Protein AF-A0A940FML4-F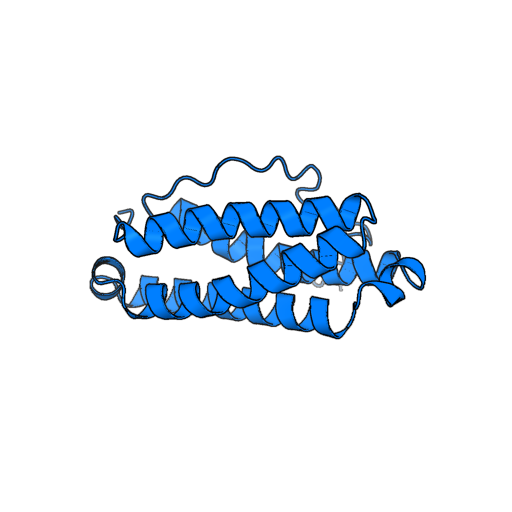1 (afdb_monomer)

Structure (mmCIF, N/CA/C/O backbone):
data_AF-A0A940FML4-F1
#
_entry.id   AF-A0A940FML4-F1
#
loop_
_atom_site.group_PDB
_atom_site.id
_atom_site.type_symbol
_atom_site.label_atom_id
_atom_site.label_alt_id
_atom_site.label_comp_id
_atom_site.label_asym_id
_atom_site.label_entity_id
_atom_site.label_seq_id
_atom_site.pdbx_PDB_ins_code
_atom_site.Cartn_x
_atom_site.Cartn_y
_atom_site.Cartn_z
_atom_site.occupancy
_atom_site.B_iso_or_equiv
_atom_site.auth_seq_id
_atom_site.auth_comp_id
_atom_site.auth_asym_id
_atom_site.auth_atom_id
_atom_site.pdbx_PDB_model_num
ATOM 1 N N . MET A 1 1 ? -16.606 -8.933 15.537 1.00 70.56 1 MET A N 1
ATOM 2 C CA . MET A 1 1 ? -17.235 -7.624 15.277 1.00 70.56 1 MET A CA 1
ATOM 3 C C . MET A 1 1 ? -16.280 -6.821 14.411 1.00 70.56 1 MET A C 1
ATOM 5 O O . MET A 1 1 ? -15.090 -6.831 14.722 1.00 70.56 1 MET A O 1
ATOM 9 N N . ALA A 1 2 ? -16.763 -6.249 13.307 1.00 86.75 2 ALA A N 1
ATOM 10 C CA . ALA A 1 2 ? -15.964 -5.373 12.454 1.00 86.75 2 ALA A CA 1
ATOM 11 C C . ALA A 1 2 ? -15.777 -4.009 13.141 1.00 86.75 2 ALA A C 1
ATOM 13 O O . ALA A 1 2 ? -16.635 -3.593 13.918 1.00 86.75 2 ALA A O 1
ATOM 14 N N . ILE A 1 3 ? -14.637 -3.354 12.915 1.00 90.38 3 ILE A N 1
ATOM 15 C CA . ILE A 1 3 ? -14.351 -2.025 13.466 1.00 90.38 3 ILE A CA 1
ATOM 16 C C . ILE A 1 3 ? -14.853 -0.968 12.491 1.00 90.38 3 ILE A C 1
ATOM 18 O O . ILE A 1 3 ? -14.398 -0.913 11.347 1.00 90.38 3 ILE A O 1
ATOM 22 N N . GLN A 1 4 ? -15.720 -0.083 12.971 1.00 92.12 4 GLN A N 1
ATOM 23 C CA . GLN A 1 4 ? -16.059 1.144 12.266 1.00 92.12 4 GLN A CA 1
ATOM 24 C C . GLN A 1 4 ? -14.911 2.151 12.411 1.00 92.12 4 GLN A C 1
ATOM 26 O O . GLN A 1 4 ? -14.596 2.592 13.514 1.00 92.12 4 GLN A O 1
ATOM 31 N N . LEU A 1 5 ? -14.260 2.484 11.299 1.00 91.44 5 LEU A N 1
ATOM 32 C CA . LEU A 1 5 ? -13.114 3.395 11.271 1.00 91.44 5 LEU A CA 1
ATOM 33 C C . LEU A 1 5 ? -13.542 4.857 11.429 1.00 91.44 5 LEU A C 1
ATOM 35 O O . LEU A 1 5 ? -14.681 5.222 11.128 1.00 91.44 5 LEU A O 1
ATOM 39 N N . SER A 1 6 ? -12.603 5.728 11.815 1.00 92.19 6 SER A N 1
ATOM 40 C CA . SER A 1 6 ? -12.809 7.164 11.618 1.00 92.19 6 SER A CA 1
ATOM 41 C C . SER A 1 6 ? -12.968 7.492 10.123 1.00 92.19 6 SER A C 1
ATOM 43 O O . SER A 1 6 ? -12.330 6.845 9.284 1.00 92.19 6 SER A O 1
ATOM 45 N N . PRO A 1 7 ? 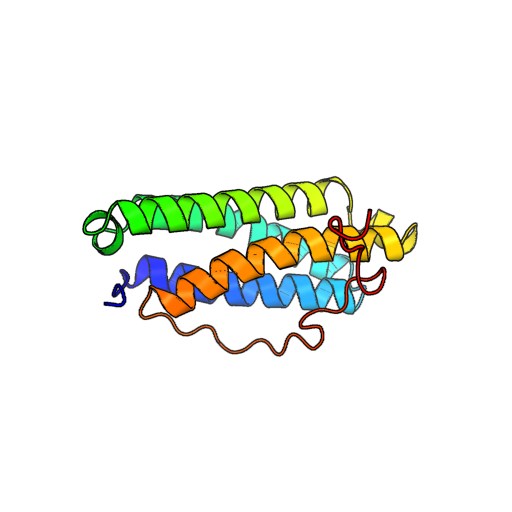-13.745 8.533 9.761 1.00 91.25 7 PRO A N 1
ATOM 46 C CA . PRO A 1 7 ? -13.874 8.963 8.366 1.00 91.25 7 PRO A CA 1
ATOM 47 C C . PRO A 1 7 ? -12.517 9.250 7.711 1.00 91.25 7 PRO A C 1
ATOM 49 O O . PRO A 1 7 ? -12.279 8.884 6.570 1.00 91.25 7 PRO A O 1
ATOM 52 N N . GLN A 1 8 ? -11.582 9.822 8.473 1.00 91.06 8 GLN A N 1
ATOM 53 C CA . GLN A 1 8 ? -10.241 10.170 7.999 1.00 91.06 8 GLN A CA 1
ATOM 54 C C . GLN A 1 8 ? -9.429 8.935 7.591 1.00 91.06 8 GLN A C 1
ATOM 56 O O . GLN A 1 8 ? -8.803 8.933 6.533 1.00 91.06 8 GLN A O 1
ATOM 61 N N . LEU A 1 9 ? -9.433 7.881 8.416 1.00 91.62 9 LEU A N 1
ATOM 62 C CA . LEU A 1 9 ? -8.734 6.641 8.085 1.00 91.62 9 LEU A CA 1
ATOM 63 C C . LEU A 1 9 ? -9.457 5.873 6.971 1.00 91.62 9 LEU A C 1
ATOM 65 O O . LEU A 1 9 ? -8.800 5.306 6.100 1.00 91.62 9 LEU A O 1
ATOM 69 N N . HIS A 1 10 ? -10.790 5.890 6.966 1.00 92.19 10 HIS A N 1
ATOM 70 C CA . HIS A 1 10 ? -11.587 5.301 5.895 1.00 92.19 10 HIS A CA 1
ATOM 71 C C . HIS A 1 10 ? -11.247 5.923 4.529 1.00 92.19 10 HIS A C 1
ATOM 73 O O . HIS A 1 10 ? -10.894 5.205 3.591 1.00 92.19 10 HIS A O 1
ATOM 79 N N . ASP A 1 11 ? -11.271 7.252 4.432 1.00 90.25 11 ASP A N 1
ATOM 80 C CA . ASP A 1 11 ? -10.984 7.980 3.193 1.00 90.25 11 ASP A CA 1
ATOM 81 C C . ASP A 1 11 ? -9.532 7.783 2.746 1.00 90.25 11 ASP A C 1
ATOM 83 O O . ASP A 1 11 ? -9.258 7.587 1.560 1.00 90.25 11 ASP A O 1
ATOM 87 N N . ALA A 1 12 ? -8.592 7.751 3.695 1.00 91.06 12 ALA A N 1
ATOM 88 C CA . ALA A 1 12 ? -7.195 7.461 3.397 1.00 91.06 12 ALA A CA 1
ATOM 89 C C . ALA A 1 12 ? -6.998 6.041 2.842 1.00 91.06 12 ALA A C 1
ATOM 91 O O . ALA A 1 12 ? -6.232 5.861 1.896 1.00 91.06 12 ALA A O 1
ATOM 92 N N . LEU A 1 13 ? -7.692 5.034 3.385 1.00 91.38 13 LEU A N 1
ATOM 93 C CA . LEU A 1 13 ? -7.657 3.666 2.857 1.00 91.38 13 LEU A CA 1
ATOM 94 C C . LEU A 1 13 ? -8.266 3.586 1.454 1.00 91.38 13 LEU A C 1
ATOM 96 O O . LEU A 1 13 ? -7.686 2.939 0.580 1.00 91.38 13 LEU A O 1
ATOM 100 N N . ALA A 1 14 ? -9.393 4.261 1.218 1.00 89.75 14 ALA A N 1
ATOM 101 C CA . ALA A 1 14 ? -10.022 4.315 -0.099 1.00 89.75 14 ALA A CA 1
ATOM 102 C C . ALA A 1 14 ? -9.079 4.945 -1.136 1.00 89.75 14 ALA A C 1
ATOM 104 O O . ALA A 1 14 ? -8.773 4.327 -2.158 1.00 89.75 14 ALA A O 1
ATOM 105 N N . HIS A 1 15 ? -8.519 6.114 -0.825 1.00 88.81 15 HIS A N 1
ATOM 106 C CA . HIS A 1 15 ? -7.577 6.798 -1.707 1.00 88.81 15 HIS A CA 1
ATOM 107 C C . HIS A 1 15 ? -6.300 5.978 -1.950 1.00 88.81 15 HIS A C 1
ATOM 109 O O . HIS A 1 15 ? -5.764 5.917 -3.059 1.00 88.81 15 HIS A O 1
ATOM 115 N N . TYR A 1 16 ? -5.813 5.284 -0.922 1.00 87.19 16 TYR A N 1
ATOM 116 C CA . TYR A 1 16 ? -4.653 4.412 -1.049 1.00 87.19 16 TYR A CA 1
ATOM 117 C C . TYR A 1 16 ? -4.927 3.212 -1.973 1.00 87.19 16 TYR A C 1
ATOM 119 O O . TYR A 1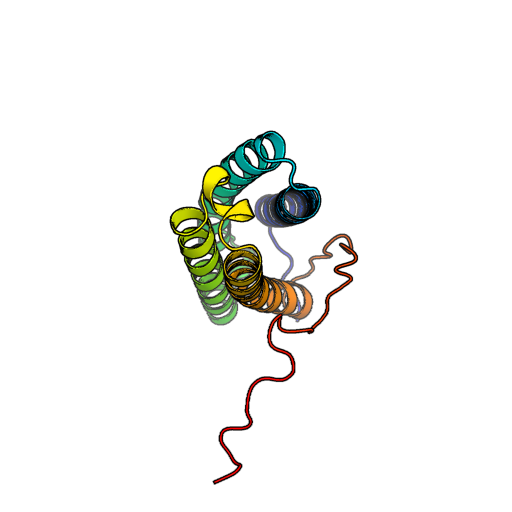 16 ? -4.072 2.858 -2.789 1.00 87.19 16 TYR A O 1
ATOM 127 N N . ALA A 1 17 ? -6.128 2.627 -1.923 1.00 87.75 17 ALA A N 1
ATOM 128 C CA . ALA A 1 17 ? -6.533 1.557 -2.836 1.00 87.75 17 ALA A CA 1
ATOM 129 C C . ALA A 1 17 ? -6.599 2.021 -4.308 1.00 87.75 17 ALA A C 1
ATOM 131 O O . ALA A 1 17 ? -6.235 1.259 -5.215 1.00 87.75 17 ALA A O 1
ATOM 132 N N . GLU A 1 18 ? -7.015 3.267 -4.554 1.00 87.25 18 GLU A N 1
ATOM 133 C CA . GLU A 1 18 ? -7.008 3.889 -5.886 1.00 87.25 18 GLU A CA 1
ATOM 134 C C . GLU A 1 18 ? -5.583 4.081 -6.414 1.00 87.25 18 GLU A C 1
ATOM 136 O O . GLU A 1 18 ? -5.274 3.710 -7.549 1.00 87.25 18 GLU A O 1
ATOM 141 N N . LEU A 1 19 ? -4.681 4.614 -5.586 1.00 86.31 19 LEU A N 1
ATOM 142 C CA . LEU A 1 19 ? -3.291 4.830 -5.986 1.00 86.31 19 LEU A CA 1
ATOM 143 C C . LEU A 1 19 ? -2.550 3.519 -6.247 1.00 86.31 19 LEU A C 1
ATOM 145 O O . LEU A 1 19 ? -1.782 3.434 -7.207 1.00 86.31 19 LEU A O 1
ATOM 149 N N . GLU A 1 20 ? -2.801 2.484 -5.444 1.00 87.31 20 GLU A N 1
ATOM 150 C CA . GLU A 1 20 ? -2.256 1.155 -5.709 1.00 87.31 20 GLU A CA 1
ATOM 151 C C . GLU A 1 20 ? -2.716 0.647 -7.084 1.00 87.31 20 GLU A C 1
ATOM 153 O O . GLU A 1 20 ? -1.904 0.176 -7.883 1.00 87.31 20 GLU A O 1
ATOM 158 N N . THR A 1 21 ? -4.005 0.812 -7.396 1.00 84.38 21 THR A N 1
ATOM 159 C CA . THR A 1 21 ? -4.581 0.452 -8.700 1.00 84.38 21 THR A CA 1
ATOM 160 C C . THR A 1 21 ? -3.898 1.204 -9.845 1.00 84.38 21 THR A C 1
ATOM 162 O O . THR A 1 21 ? -3.559 0.597 -10.867 1.00 84.38 21 THR A O 1
ATOM 165 N N . ALA A 1 22 ? -3.639 2.503 -9.676 1.00 83.81 22 ALA A N 1
ATOM 166 C CA . ALA A 1 22 ? -2.941 3.317 -10.668 1.00 83.81 22 ALA A CA 1
ATOM 167 C C . ALA A 1 22 ? -1.495 2.845 -10.895 1.00 83.81 22 ALA A C 1
ATOM 169 O O . ALA A 1 22 ? -1.074 2.691 -12.042 1.00 83.81 22 ALA A O 1
ATOM 170 N N . VAL A 1 23 ? -0.749 2.539 -9.824 1.00 84.75 23 VAL A N 1
ATOM 171 C CA . VAL A 1 23 ? 0.627 2.014 -9.916 1.00 84.75 23 VAL A CA 1
ATOM 172 C C . VAL A 1 23 ? 0.661 0.677 -10.657 1.00 84.75 23 VAL A C 1
ATOM 174 O O . VAL A 1 23 ? 1.487 0.497 -11.554 1.00 84.75 23 VAL A O 1
ATOM 177 N N . VAL A 1 24 ? -0.239 -0.249 -10.312 1.00 81.62 24 VAL A N 1
ATOM 178 C CA . VAL A 1 24 ? -0.345 -1.564 -10.969 1.00 81.62 24 VAL A CA 1
ATOM 179 C C . VAL A 1 24 ? -0.669 -1.401 -12.456 1.00 81.62 24 VAL A C 1
ATOM 181 O O . VAL A 1 24 ? -0.025 -2.015 -13.307 1.00 81.62 24 VAL A O 1
ATOM 184 N N . THR A 1 25 ? -1.638 -0.547 -12.783 1.00 81.44 25 THR A N 1
ATOM 185 C CA . THR A 1 25 ? -2.079 -0.317 -14.166 1.00 81.44 25 THR A CA 1
ATOM 186 C C . THR A 1 25 ? -0.971 0.310 -15.013 1.00 81.44 25 THR A C 1
ATOM 188 O O . THR A 1 25 ? -0.678 -0.185 -16.102 1.00 81.44 25 THR A O 1
ATOM 191 N N . ALA A 1 26 ? -0.296 1.341 -14.495 1.00 80.75 26 ALA A N 1
ATOM 192 C CA . ALA A 1 26 ? 0.796 2.012 -15.197 1.00 80.75 26 ALA A CA 1
ATOM 193 C C . ALA A 1 26 ? 2.002 1.085 -15.430 1.00 80.75 26 ALA A C 1
ATOM 195 O O . ALA A 1 26 ? 2.611 1.124 -16.501 1.00 80.75 26 ALA A O 1
ATOM 196 N N . GLY A 1 27 ? 2.322 0.223 -14.454 1.00 77.75 27 GLY A N 1
ATOM 197 C CA . GLY A 1 27 ? 3.376 -0.788 -14.584 1.00 77.75 27 GLY A CA 1
ATOM 198 C C . GLY A 1 27 ? 3.081 -1.811 -15.682 1.00 77.75 27 GLY A C 1
ATOM 199 O O . GLY A 1 27 ? 3.959 -2.124 -16.478 1.00 77.75 27 GLY A O 1
ATOM 200 N N . ARG A 1 28 ? 1.827 -2.269 -15.786 1.00 74.88 28 ARG A N 1
ATOM 201 C CA . ARG A 1 28 ? 1.388 -3.225 -16.821 1.00 74.88 28 ARG A CA 1
ATOM 202 C C . ARG A 1 28 ? 1.427 -2.661 -18.233 1.00 74.88 28 ARG A C 1
ATOM 204 O O . ARG A 1 28 ? 1.743 -3.379 -19.172 1.00 74.88 28 ARG A O 1
ATOM 211 N N . GLN A 1 29 ? 1.074 -1.391 -18.390 1.00 78.44 29 GLN A N 1
ATOM 212 C CA . GLN A 1 29 ? 1.028 -0.740 -19.699 1.00 78.44 29 GLN A CA 1
ATOM 213 C C . GLN A 1 29 ? 2.407 -0.227 -20.151 1.00 78.44 29 GLN A C 1
ATOM 215 O O . GLN A 1 29 ? 2.489 0.485 -21.151 1.00 78.44 29 GLN A O 1
ATOM 220 N N . SER A 1 30 ? 3.476 -0.535 -19.404 1.00 71.12 30 SER A N 1
ATOM 221 C CA . SER A 1 30 ? 4.840 -0.034 -19.629 1.00 71.12 30 SER A CA 1
ATOM 222 C C . SER A 1 30 ? 4.917 1.494 -19.753 1.00 71.12 30 SER A C 1
ATOM 224 O O . SER A 1 30 ? 5.807 2.051 -20.399 1.00 71.12 30 SER A O 1
ATOM 226 N N . ARG A 1 31 ? 3.991 2.214 -19.103 1.00 81.19 31 ARG A N 1
ATOM 227 C CA . ARG A 1 31 ? 3.914 3.678 -19.149 1.00 81.19 31 ARG A CA 1
ATOM 228 C C . ARG A 1 31 ? 4.846 4.270 -18.102 1.00 81.19 31 ARG A C 1
ATOM 230 O O . ARG A 1 31 ? 4.423 4.688 -17.028 1.00 81.19 31 ARG A O 1
ATOM 237 N N . LYS A 1 32 ? 6.146 4.296 -18.411 1.00 84.00 32 LYS A N 1
ATOM 238 C CA . LYS A 1 32 ? 7.215 4.668 -17.463 1.00 84.00 32 LYS A CA 1
ATOM 239 C C . LYS A 1 32 ? 6.982 6.010 -16.756 1.00 84.00 32 LYS A C 1
ATOM 241 O O . LYS A 1 32 ? 7.182 6.091 -15.548 1.00 84.00 32 LYS A O 1
ATOM 246 N N . LEU A 1 33 ? 6.531 7.045 -17.473 1.00 85.75 33 LEU A N 1
ATOM 247 C CA . LEU A 1 33 ? 6.246 8.360 -16.878 1.00 85.75 33 LEU A CA 1
ATOM 248 C C . LEU A 1 33 ? 5.067 8.308 -15.895 1.00 85.75 33 LEU A C 1
ATOM 250 O O . LEU A 1 33 ? 5.192 8.782 -14.766 1.00 85.75 33 LEU A O 1
ATOM 254 N N . GLU A 1 34 ? 3.955 7.683 -16.290 1.00 87.31 34 GLU A N 1
ATOM 255 C CA . GLU A 1 34 ? 2.781 7.498 -15.424 1.00 87.31 34 GLU A CA 1
ATOM 256 C C . GLU A 1 34 ? 3.120 6.643 -14.198 1.00 87.31 34 GLU A C 1
ATOM 258 O O . GLU A 1 34 ? 2.670 6.937 -13.089 1.00 87.31 34 GLU A O 1
ATOM 263 N N . LEU A 1 35 ? 3.974 5.627 -14.363 1.00 85.94 35 LEU A N 1
ATOM 264 C CA . LEU A 1 35 ? 4.447 4.782 -13.272 1.00 85.94 35 LEU A CA 1
ATOM 265 C C . LEU A 1 35 ? 5.263 5.584 -12.252 1.00 85.94 35 LEU A C 1
ATOM 267 O O . LEU A 1 35 ? 5.031 5.454 -11.051 1.00 85.94 35 LEU A O 1
ATOM 271 N N . VAL A 1 36 ? 6.198 6.428 -12.702 1.00 88.12 36 VAL A N 1
ATOM 272 C CA . VAL A 1 36 ? 7.001 7.286 -11.811 1.00 88.12 36 VAL A CA 1
ATOM 273 C C . VAL A 1 36 ? 6.108 8.265 -11.047 1.00 88.12 36 VAL A C 1
ATOM 275 O O . VAL A 1 36 ? 6.237 8.386 -9.828 1.00 88.12 36 VAL A O 1
ATOM 278 N N . GLN A 1 37 ? 5.169 8.921 -11.733 1.00 89.19 37 GLN A N 1
ATOM 279 C CA . GLN A 1 37 ? 4.221 9.842 -11.099 1.00 89.19 37 GLN A CA 1
ATOM 280 C C . GLN A 1 37 ? 3.331 9.129 -10.073 1.00 89.19 37 GLN A C 1
ATOM 282 O O . GLN A 1 37 ? 3.156 9.622 -8.957 1.00 89.19 37 GLN A O 1
ATOM 287 N N . SER A 1 38 ? 2.813 7.949 -10.420 1.00 87.56 38 SER A N 1
ATOM 288 C CA . SER A 1 38 ? 1.963 7.153 -9.531 1.00 87.56 38 SER A CA 1
ATOM 289 C C . SER A 1 38 ? 2.739 6.662 -8.310 1.00 87.56 38 SER A C 1
ATOM 291 O O . SER A 1 38 ? 2.253 6.796 -7.192 1.00 87.56 38 SER A O 1
ATOM 293 N N . ARG A 1 39 ? 3.978 6.177 -8.483 1.00 89.06 39 ARG A N 1
ATOM 294 C CA . ARG A 1 39 ? 4.847 5.746 -7.372 1.00 89.06 39 ARG A CA 1
ATOM 295 C C . ARG A 1 39 ? 5.152 6.884 -6.401 1.00 89.06 39 ARG A C 1
ATOM 297 O O . ARG A 1 39 ? 5.136 6.652 -5.197 1.00 89.06 39 ARG A O 1
ATOM 304 N N . ARG A 1 40 ? 5.379 8.103 -6.904 1.00 87.25 40 ARG A N 1
ATOM 305 C CA . ARG A 1 40 ? 5.586 9.287 -6.058 1.00 87.25 40 ARG A CA 1
ATOM 306 C C . ARG A 1 40 ? 4.357 9.587 -5.201 1.00 87.25 40 ARG A C 1
ATOM 308 O O . ARG A 1 40 ? 4.481 9.648 -3.982 1.00 87.25 40 ARG A O 1
ATOM 315 N N . LYS A 1 41 ? 3.177 9.702 -5.822 1.00 87.62 41 LYS A N 1
ATOM 316 C CA . LYS A 1 41 ? 1.913 9.921 -5.095 1.00 87.62 41 LYS A CA 1
ATOM 317 C C . LYS A 1 41 ? 1.667 8.818 -4.064 1.00 87.62 41 LYS A C 1
ATOM 319 O O . LYS A 1 41 ? 1.266 9.087 -2.937 1.00 87.62 41 LYS A O 1
ATOM 324 N N . PHE A 1 42 ? 1.964 7.575 -4.435 1.00 85.69 42 PHE A N 1
ATOM 325 C CA . PHE A 1 42 ? 1.811 6.424 -3.556 1.00 85.69 42 PHE A CA 1
ATOM 326 C C . PHE A 1 42 ? 2.751 6.482 -2.341 1.00 85.69 42 PHE A C 1
ATOM 328 O O . PHE A 1 42 ? 2.314 6.231 -1.222 1.00 85.69 42 PHE A O 1
ATOM 335 N N . ALA A 1 43 ? 4.012 6.883 -2.529 1.00 85.56 43 ALA A N 1
ATOM 336 C CA . ALA A 1 43 ? 4.972 7.069 -1.439 1.00 85.56 43 ALA A CA 1
ATOM 337 C C . ALA A 1 43 ? 4.604 8.233 -0.499 1.00 85.56 43 ALA A C 1
ATOM 339 O O . ALA A 1 43 ? 4.850 8.153 0.703 1.00 85.56 43 ALA A O 1
ATOM 340 N N . GLU A 1 44 ? 3.991 9.299 -1.016 1.00 86.12 44 GLU A N 1
ATOM 341 C CA . GLU A 1 44 ? 3.484 10.405 -0.194 1.00 86.12 44 GLU A CA 1
ATOM 342 C C . GLU A 1 44 ? 2.316 9.927 0.695 1.00 86.12 44 GLU A C 1
ATOM 344 O O . GLU A 1 44 ? 2.327 10.133 1.911 1.00 86.12 44 GLU A O 1
ATOM 349 N N . GLN A 1 45 ? 1.357 9.188 0.128 1.00 87.31 45 GLN A N 1
ATOM 350 C CA . GLN A 1 45 ? 0.185 8.704 0.869 1.00 87.31 45 GLN A CA 1
ATOM 351 C C . GLN A 1 45 ? 0.495 7.564 1.852 1.00 87.31 45 GLN A C 1
ATOM 353 O O . GLN A 1 45 ? -0.103 7.499 2.927 1.00 87.31 45 GLN A O 1
ATOM 358 N N . ILE A 1 46 ? 1.472 6.697 1.561 1.00 85.88 46 ILE A N 1
ATOM 359 C CA . ILE A 1 46 ? 1.854 5.600 2.470 1.00 85.88 46 ILE A CA 1
ATOM 360 C C . ILE A 1 46 ? 2.495 6.106 3.775 1.00 85.88 46 ILE A C 1
ATOM 362 O O . ILE A 1 46 ? 2.539 5.391 4.776 1.00 85.88 46 ILE A O 1
ATOM 366 N N . GLY A 1 47 ? 3.034 7.328 3.788 1.00 84.44 47 GLY A N 1
ATOM 367 C CA . GLY A 1 47 ? 3.477 7.985 5.020 1.00 84.44 47 GLY A CA 1
ATOM 368 C C . GLY A 1 47 ? 2.300 8.395 5.899 1.00 84.44 47 GLY A C 1
ATOM 369 O O . GLY A 1 47 ? 2.287 8.096 7.092 1.00 84.44 47 GLY A O 1
ATOM 370 N N . LEU A 1 48 ? 1.296 9.024 5.287 1.00 88.88 48 LEU A N 1
ATOM 371 C CA . LEU A 1 48 ? 0.105 9.520 5.973 1.00 88.88 48 LEU A CA 1
ATOM 372 C C . LEU A 1 48 ? -0.745 8.381 6.542 1.00 88.88 48 LEU A C 1
ATOM 374 O O . LEU A 1 48 ? -1.162 8.448 7.696 1.00 88.88 48 LEU A O 1
ATOM 378 N N . LEU A 1 49 ? -0.939 7.304 5.778 1.00 90.50 49 LEU A N 1
ATOM 379 C CA . LEU A 1 49 ? -1.760 6.174 6.212 1.00 90.50 49 LEU A CA 1
ATOM 380 C C . LEU A 1 49 ? -1.220 5.508 7.490 1.00 90.50 49 LEU A C 1
ATOM 382 O O . LEU A 1 49 ? -1.992 5.195 8.391 1.00 90.50 49 LEU A O 1
ATOM 386 N N . GLY A 1 50 ? 0.103 5.357 7.619 1.00 90.38 50 GLY A N 1
ATOM 387 C CA . GLY A 1 50 ? 0.711 4.792 8.830 1.00 90.38 50 GLY A CA 1
ATOM 388 C C . GLY A 1 50 ? 0.444 5.624 10.087 1.00 90.38 50 GLY A C 1
ATOM 389 O O . GLY A 1 50 ? 0.180 5.067 11.151 1.00 90.38 50 GLY A O 1
ATOM 390 N N . LEU A 1 51 ? 0.463 6.955 9.956 1.00 91.50 51 LEU A N 1
ATOM 391 C CA . LEU A 1 51 ? 0.129 7.867 11.052 1.00 91.50 51 LEU A CA 1
ATOM 392 C C . LEU A 1 51 ? -1.350 7.762 11.435 1.00 91.50 51 LEU A C 1
ATOM 394 O O . LEU A 1 51 ? -1.665 7.701 12.622 1.00 91.50 51 LEU A O 1
ATOM 398 N N . LEU A 1 52 ? -2.246 7.693 10.448 1.00 93.94 52 LEU A N 1
ATOM 399 C CA . LEU A 1 52 ? -3.686 7.580 10.685 1.00 93.94 52 LEU A CA 1
ATOM 400 C C . LEU A 1 52 ? -4.054 6.261 11.375 1.00 93.94 52 LEU A C 1
ATOM 402 O O . LEU A 1 52 ? -4.841 6.277 12.313 1.00 93.94 52 LEU A O 1
ATOM 406 N N . ILE A 1 53 ? -3.432 5.139 10.995 1.00 93.12 53 ILE A N 1
ATOM 407 C CA . ILE A 1 53 ? -3.618 3.843 11.678 1.00 93.12 53 ILE A CA 1
ATOM 408 C C . ILE A 1 53 ? -3.219 3.936 13.160 1.00 93.12 53 ILE A C 1
ATOM 410 O O . ILE A 1 53 ? -3.911 3.409 14.031 1.00 93.12 53 ILE A O 1
ATOM 414 N N . ALA A 1 54 ? -2.108 4.611 13.465 1.00 91.88 54 ALA A N 1
ATOM 415 C CA . ALA A 1 54 ? -1.626 4.758 14.838 1.00 91.88 54 ALA A CA 1
ATOM 416 C C . ALA A 1 54 ? -2.508 5.688 15.696 1.00 91.88 54 ALA A C 1
ATOM 418 O O . ALA A 1 54 ? -2.569 5.522 16.912 1.00 91.88 54 ALA A O 1
ATOM 419 N N . GLN A 1 55 ? -3.181 6.663 15.078 1.00 93.62 55 GLN A N 1
ATOM 420 C CA . GLN A 1 55 ? -3.967 7.695 15.769 1.00 93.62 55 GLN A CA 1
ATOM 421 C C . GLN A 1 55 ? -5.477 7.417 15.793 1.00 93.62 55 GLN A C 1
ATOM 423 O O . GLN A 1 55 ? -6.217 8.118 16.490 1.00 93.62 55 GLN A O 1
ATOM 428 N N . ASP A 1 56 ? -5.953 6.425 15.042 1.00 94.56 56 ASP A N 1
ATOM 429 C CA . ASP A 1 56 ? -7.375 6.119 14.948 1.00 94.56 56 ASP A CA 1
ATOM 430 C C . ASP A 1 56 ? -7.937 5.622 16.289 1.00 94.56 56 ASP A C 1
ATOM 432 O O . ASP A 1 56 ? -7.486 4.634 16.875 1.00 94.56 56 ASP A O 1
ATOM 436 N N . ARG A 1 57 ? -8.955 6.333 16.783 1.00 92.06 57 ARG A N 1
ATOM 437 C CA . ARG A 1 57 ? -9.554 6.069 18.097 1.00 92.06 57 ARG A CA 1
ATOM 438 C C . ARG A 1 57 ? -10.334 4.757 18.145 1.00 92.06 57 ARG A C 1
ATOM 440 O O . ARG A 1 57 ? -10.387 4.141 19.206 1.00 92.06 57 ARG A O 1
ATOM 447 N N . ALA A 1 58 ? -10.944 4.339 17.036 1.00 90.56 58 ALA A N 1
ATOM 448 C CA . ALA A 1 58 ? -11.711 3.099 16.996 1.00 90.56 58 ALA A CA 1
ATOM 449 C C . ALA A 1 58 ? -10.772 1.883 17.049 1.00 90.56 58 ALA A C 1
ATOM 451 O O . ALA A 1 58 ? -11.027 0.927 17.784 1.00 90.56 58 ALA A O 1
ATOM 452 N N . LEU A 1 59 ? -9.631 1.963 16.358 1.00 90.69 59 LEU A N 1
ATOM 453 C CA . LEU A 1 59 ? -8.555 0.978 16.459 1.00 90.69 59 LEU A CA 1
ATOM 454 C C . LEU A 1 59 ? -7.901 0.967 17.843 1.00 90.69 59 LEU A C 1
ATOM 456 O O . LEU A 1 59 ? -7.648 -0.115 18.366 1.00 90.69 59 LEU A O 1
ATOM 460 N N . ALA A 1 60 ? -7.703 2.126 18.478 1.00 91.19 60 ALA A N 1
ATOM 461 C CA . ALA A 1 60 ? -7.164 2.200 19.841 1.00 91.19 60 ALA A CA 1
ATOM 462 C C . ALA A 1 60 ? -8.053 1.486 20.882 1.00 91.19 60 ALA A C 1
ATOM 464 O O . ALA A 1 60 ? -7.550 0.962 21.874 1.00 91.19 60 ALA A O 1
ATOM 465 N N . GLY A 1 61 ? -9.367 1.409 20.638 1.00 91.75 61 GLY A N 1
ATOM 466 C CA . GLY A 1 61 ? -10.297 0.601 21.436 1.00 91.75 61 GLY A CA 1
ATOM 467 C C . GLY A 1 61 ? -10.115 -0.915 21.272 1.00 91.75 61 GLY A C 1
ATOM 468 O O . GLY A 1 61 ? -10.694 -1.682 22.038 1.00 91.75 61 GLY A O 1
ATOM 469 N N . THR A 1 62 ? -9.305 -1.356 20.302 1.00 93.81 62 THR A N 1
ATOM 470 C CA . THR A 1 62 ? -9.025 -2.771 20.020 1.00 93.81 62 THR A CA 1
ATOM 471 C C . THR A 1 62 ? -7.525 -3.002 19.736 1.00 93.81 62 THR A C 1
ATOM 473 O O . THR A 1 62 ? -7.143 -3.249 18.586 1.00 93.81 62 THR A O 1
ATOM 476 N N . PRO A 1 63 ? -6.652 -2.950 20.765 1.00 91.88 63 PRO A N 1
ATOM 477 C CA . PRO A 1 63 ? -5.193 -2.890 20.594 1.00 91.88 63 PRO A CA 1
ATOM 478 C C . PRO A 1 63 ? -4.592 -4.011 19.737 1.00 91.88 63 PRO A C 1
ATOM 480 O O . PRO A 1 63 ? -3.755 -3.738 18.879 1.00 91.88 63 PRO A O 1
ATOM 483 N N . ASP A 1 64 ? -5.071 -5.250 19.885 1.00 93.50 64 ASP A N 1
ATOM 484 C CA . ASP A 1 64 ? -4.586 -6.391 19.093 1.00 93.50 64 ASP A CA 1
ATOM 485 C C . ASP A 1 64 ? -4.824 -6.193 17.589 1.00 93.50 64 ASP A C 1
ATOM 487 O O . ASP A 1 64 ? -3.981 -6.525 16.754 1.00 93.50 64 ASP A O 1
ATOM 491 N N . LYS A 1 65 ? -5.972 -5.605 17.224 1.00 93.94 65 LYS A N 1
ATOM 492 C CA . LYS A 1 65 ? -6.311 -5.320 15.825 1.00 93.94 65 LYS A CA 1
ATOM 493 C C . LYS A 1 65 ? -5.500 -4.146 15.290 1.00 93.94 65 LYS A C 1
ATOM 495 O O . LYS A 1 65 ? -5.052 -4.205 14.149 1.00 93.94 65 LYS A O 1
ATOM 500 N N . GLN A 1 66 ? -5.267 -3.116 16.103 1.00 94.44 66 GLN A N 1
ATOM 501 C CA . GLN A 1 66 ? -4.391 -2.007 15.727 1.00 94.44 66 GLN A CA 1
ATOM 502 C C . GLN A 1 66 ? -2.954 -2.486 15.479 1.00 94.44 66 GLN A C 1
ATOM 504 O O . GLN A 1 66 ? -2.348 -2.133 14.465 1.00 94.44 66 GLN A O 1
ATOM 509 N N . GLN A 1 67 ? -2.426 -3.329 16.370 1.00 94.88 67 GLN A N 1
ATOM 510 C CA . GLN A 1 67 ? -1.093 -3.910 16.240 1.00 94.88 67 GLN A CA 1
ATOM 511 C C . GLN A 1 67 ? -0.979 -4.771 14.978 1.00 94.88 67 GLN A C 1
ATOM 513 O O . GLN A 1 67 ? -0.018 -4.622 14.221 1.00 94.88 67 GLN A O 1
ATOM 518 N N . GLU A 1 68 ? -1.956 -5.641 14.722 1.00 96.31 68 GLU A N 1
ATOM 519 C CA . GLU A 1 68 ? -1.935 -6.516 13.550 1.00 96.31 68 GLU A CA 1
ATOM 520 C C . GLU A 1 68 ? -2.065 -5.729 12.238 1.00 96.31 68 GLU A C 1
ATOM 522 O O . GLU A 1 68 ? -1.287 -5.955 11.306 1.00 96.31 68 GLU A O 1
ATOM 527 N N . MET A 1 69 ? -2.961 -4.736 12.182 1.00 95.56 69 MET A N 1
ATOM 528 C CA . MET A 1 69 ? -3.070 -3.827 11.038 1.00 95.56 69 MET A CA 1
ATOM 529 C C . MET A 1 69 ? -1.747 -3.104 10.777 1.00 95.56 69 MET A C 1
ATOM 531 O O . MET A 1 69 ? -1.269 -3.073 9.643 1.00 95.56 69 MET A O 1
ATOM 535 N N . GLY A 1 70 ? -1.125 -2.559 11.828 1.00 95.00 70 GLY A N 1
ATOM 536 C CA . GLY A 1 70 ? 0.162 -1.874 11.739 1.00 95.00 70 G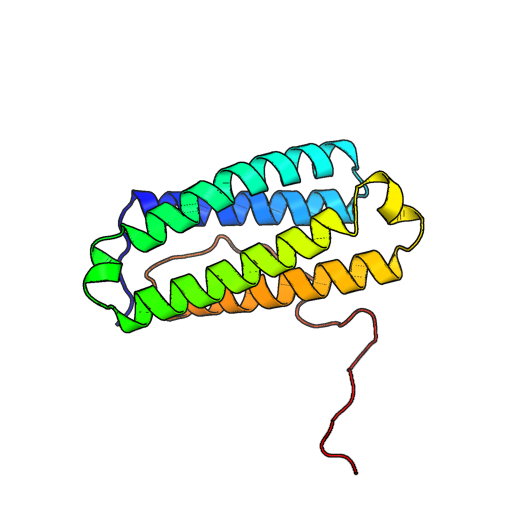LY A CA 1
ATOM 537 C C . GLY A 1 70 ? 1.288 -2.795 11.262 1.00 95.00 70 GLY A C 1
ATOM 538 O O . GLY A 1 70 ? 2.101 -2.394 10.423 1.00 95.00 70 GLY A O 1
ATOM 539 N N . ARG A 1 71 ? 1.317 -4.049 11.730 1.00 96.56 71 ARG A N 1
ATOM 540 C CA . ARG A 1 71 ? 2.288 -5.069 11.306 1.00 96.56 71 ARG A CA 1
ATOM 541 C C . ARG A 1 71 ? 2.143 -5.395 9.820 1.00 96.56 71 ARG A C 1
ATOM 543 O O . ARG A 1 71 ? 3.139 -5.372 9.094 1.00 96.56 71 ARG A O 1
ATOM 550 N N . LEU A 1 72 ? 0.922 -5.675 9.363 1.00 96.44 72 LEU A N 1
ATOM 551 C CA . LEU A 1 72 ? 0.630 -5.986 7.960 1.00 96.44 72 LEU A CA 1
ATOM 552 C C . LEU A 1 72 ? 0.934 -4.794 7.047 1.00 96.44 72 LEU A C 1
ATOM 554 O O . LEU A 1 72 ? 1.613 -4.954 6.030 1.00 96.44 72 LEU A O 1
ATOM 558 N N . PHE A 1 73 ? 0.521 -3.592 7.452 1.00 95.12 73 PHE A N 1
ATOM 559 C CA . PHE A 1 73 ? 0.805 -2.358 6.727 1.00 95.12 73 PHE A CA 1
ATOM 560 C C . PHE A 1 73 ? 2.311 -2.105 6.591 1.00 95.12 73 PHE A C 1
ATOM 562 O O . PHE A 1 73 ? 2.804 -1.816 5.500 1.00 9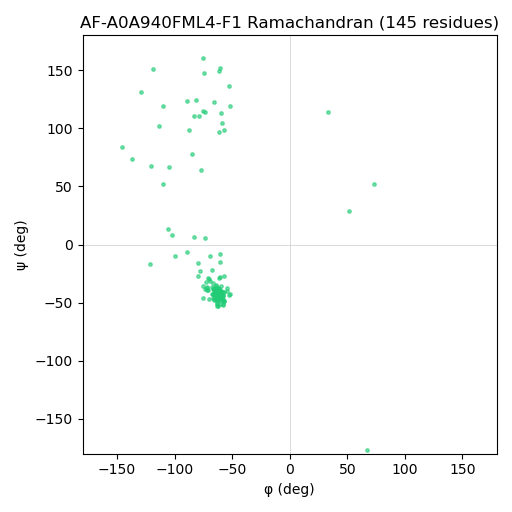5.12 73 PHE A O 1
ATOM 569 N N . THR A 1 74 ? 3.068 -2.273 7.678 1.00 94.69 74 THR A N 1
ATOM 570 C CA . THR A 1 74 ? 4.528 -2.096 7.675 1.00 94.69 74 THR A CA 1
ATOM 571 C C . THR A 1 74 ? 5.213 -3.113 6.765 1.00 94.69 74 THR A C 1
ATOM 573 O O . THR A 1 74 ? 6.095 -2.744 5.988 1.00 94.69 74 THR A O 1
ATOM 576 N N . ALA A 1 75 ? 4.788 -4.380 6.810 1.00 94.69 75 ALA A N 1
ATOM 577 C CA . ALA A 1 75 ? 5.317 -5.428 5.942 1.00 94.69 75 ALA A CA 1
ATOM 578 C C . ALA A 1 75 ? 5.058 -5.128 4.458 1.00 94.69 75 ALA A C 1
ATOM 580 O O . ALA A 1 75 ? 5.958 -5.289 3.629 1.00 94.69 75 ALA A O 1
ATOM 581 N N . PHE A 1 76 ? 3.857 -4.648 4.125 1.00 92.81 76 PHE A N 1
ATOM 582 C CA . PHE A 1 76 ? 3.534 -4.210 2.772 1.00 92.81 76 PHE A CA 1
ATOM 583 C C . PHE A 1 76 ? 4.391 -3.012 2.343 1.00 92.81 76 PHE A C 1
ATOM 585 O O . PHE A 1 76 ? 5.082 -3.087 1.325 1.00 92.81 76 PHE A O 1
ATOM 592 N N . ARG A 1 77 ? 4.418 -1.937 3.139 1.00 92.31 77 ARG A N 1
ATOM 593 C CA . ARG A 1 77 ? 5.228 -0.740 2.869 1.00 92.31 77 ARG A CA 1
ATOM 594 C C . ARG A 1 77 ? 6.696 -1.087 2.623 1.00 92.31 77 ARG A C 1
ATOM 596 O O . ARG A 1 77 ? 7.306 -0.548 1.701 1.00 92.31 77 ARG A O 1
ATOM 603 N N . TYR A 1 78 ? 7.256 -1.985 3.427 1.00 93.06 78 TYR A N 1
ATOM 604 C CA . TYR A 1 78 ? 8.631 -2.443 3.267 1.00 93.06 78 TYR A CA 1
ATOM 605 C C . TYR A 1 78 ? 8.844 -3.173 1.934 1.00 93.06 78 TYR A C 1
ATOM 607 O O . TYR A 1 78 ? 9.740 -2.805 1.174 1.00 93.06 78 TYR A O 1
ATOM 615 N N . ALA A 1 79 ? 8.004 -4.164 1.616 1.00 92.00 79 ALA A N 1
ATOM 616 C CA . ALA A 1 79 ? 8.113 -4.928 0.372 1.00 92.00 79 ALA A CA 1
ATOM 617 C C . ALA A 1 79 ? 7.978 -4.032 -0.871 1.00 92.00 79 ALA A C 1
ATOM 619 O O . ALA A 1 79 ? 8.735 -4.165 -1.832 1.00 92.00 79 ALA A O 1
ATOM 620 N N . LEU A 1 80 ? 7.064 -3.063 -0.824 1.00 90.06 80 LEU A N 1
ATOM 621 C CA . LEU A 1 80 ? 6.904 -2.058 -1.867 1.00 90.06 80 LEU A CA 1
ATOM 622 C C . LEU A 1 80 ? 8.151 -1.179 -2.021 1.00 90.06 80 LEU A C 1
ATOM 624 O O . LEU A 1 80 ? 8.599 -0.951 -3.144 1.00 90.06 80 LEU A O 1
ATOM 628 N N . GLY A 1 81 ? 8.709 -0.685 -0.911 1.00 90.94 81 GLY A N 1
ATOM 629 C CA . GLY A 1 81 ? 9.931 0.118 -0.926 1.00 90.94 81 GLY A CA 1
ATOM 630 C C . GLY A 1 81 ? 11.092 -0.637 -1.571 1.00 90.94 81 GLY A C 1
ATOM 631 O O . GLY A 1 81 ? 11.769 -0.095 -2.443 1.00 90.94 81 GLY A O 1
ATOM 632 N N . GLN A 1 82 ? 11.250 -1.919 -1.229 1.00 92.81 82 GLN A N 1
ATOM 633 C CA . GLN A 1 82 ? 12.259 -2.784 -1.840 1.00 92.81 82 GLN A CA 1
ATOM 634 C C . GLN A 1 82 ? 12.019 -3.000 -3.335 1.00 92.81 82 GLN A C 1
ATOM 636 O O . GLN A 1 82 ? 12.958 -2.911 -4.127 1.00 92.81 82 GLN A O 1
ATOM 641 N N . HIS A 1 83 ? 10.771 -3.229 -3.750 1.00 90.56 83 HIS A N 1
ATOM 642 C CA . HIS A 1 83 ? 10.435 -3.327 -5.168 1.00 90.56 83 HIS A CA 1
ATOM 643 C C . HIS A 1 83 ? 10.820 -2.046 -5.922 1.00 90.56 83 HIS A C 1
ATOM 645 O O . HIS A 1 83 ? 11.485 -2.106 -6.952 1.00 90.56 83 HIS A O 1
ATOM 651 N N . GLN A 1 84 ? 10.446 -0.875 -5.405 1.00 89.62 84 GLN A N 1
ATOM 652 C CA . GLN A 1 84 ? 10.716 0.400 -6.071 1.00 89.62 84 GLN A CA 1
ATOM 653 C C . GLN A 1 84 ? 12.209 0.751 -6.115 1.00 89.62 84 GLN A C 1
ATOM 655 O O . GLN A 1 84 ? 12.660 1.292 -7.124 1.00 89.62 84 GLN A O 1
ATOM 660 N N . ALA A 1 85 ? 12.965 0.426 -5.063 1.00 91.00 85 ALA A N 1
ATOM 661 C CA . ALA A 1 85 ? 14.407 0.653 -5.002 1.00 91.00 85 ALA A CA 1
ATOM 662 C C . ALA A 1 85 ? 15.172 -0.226 -6.003 1.00 91.00 85 ALA A C 1
ATOM 664 O O . ALA A 1 85 ? 16.066 0.257 -6.698 1.00 91.00 85 ALA A O 1
ATOM 665 N N . ASN A 1 86 ? 14.791 -1.500 -6.117 1.00 91.12 86 ASN A N 1
ATOM 666 C CA . ASN A 1 86 ? 15.454 -2.448 -7.013 1.00 91.12 86 ASN A CA 1
ATOM 667 C C . ASN A 1 86 ? 15.016 -2.295 -8.477 1.00 91.12 86 ASN A C 1
ATOM 669 O O . ASN A 1 86 ? 15.805 -2.577 -9.380 1.00 91.12 86 ASN A O 1
ATOM 673 N N . TRP A 1 87 ? 13.793 -1.807 -8.711 1.00 90.44 87 TRP A N 1
ATOM 674 C CA . TRP A 1 87 ? 13.184 -1.685 -10.038 1.00 90.44 87 TRP A CA 1
ATOM 675 C C . TRP A 1 87 ? 12.807 -0.242 -10.388 1.00 90.44 87 TRP A C 1
ATOM 677 O O . TRP A 1 87 ? 11.614 0.074 -10.518 1.00 90.44 87 TRP A O 1
ATOM 687 N N . PRO A 1 88 ? 13.788 0.661 -10.576 1.00 89.56 88 PRO A N 1
ATOM 688 C CA . PRO A 1 88 ? 13.525 1.960 -11.182 1.00 89.56 88 PRO A CA 1
ATOM 689 C C . PRO A 1 88 ? 12.981 1.773 -12.608 1.00 89.56 88 PRO A C 1
ATOM 691 O O . PRO A 1 88 ? 13.298 0.795 -13.282 1.00 89.56 88 PRO A O 1
ATOM 694 N N . ALA A 1 89 ? 12.172 2.722 -13.091 1.00 86.50 89 ALA A N 1
ATOM 695 C CA . ALA A 1 89 ? 11.420 2.572 -14.346 1.00 86.50 89 ALA A CA 1
ATOM 696 C C . ALA A 1 89 ? 12.295 2.275 -15.581 1.00 86.50 89 ALA A C 1
ATOM 698 O O . ALA A 1 89 ? 11.834 1.653 -16.535 1.00 86.50 89 ALA A O 1
ATOM 699 N N . VAL A 1 90 ? 13.559 2.702 -15.562 1.00 85.44 90 VAL A N 1
ATOM 700 C CA . VAL A 1 90 ? 14.526 2.449 -16.639 1.00 85.44 90 VAL A CA 1
ATOM 701 C C . VAL A 1 90 ? 14.966 0.983 -16.722 1.00 85.44 90 VAL A C 1
ATOM 703 O O . VAL A 1 90 ? 15.199 0.514 -17.827 1.00 85.44 90 VAL A O 1
ATOM 706 N N . ARG A 1 91 ? 14.986 0.252 -15.596 1.00 86.19 91 ARG A N 1
ATOM 707 C CA . ARG A 1 91 ? 15.459 -1.143 -15.504 1.00 86.19 91 ARG A CA 1
ATOM 708 C C . ARG A 1 91 ? 14.376 -2.195 -15.750 1.00 86.19 91 ARG A C 1
ATOM 710 O O . ARG A 1 91 ? 14.673 -3.380 -15.799 1.00 86.19 91 ARG A O 1
ATOM 717 N N . ILE A 1 92 ? 13.115 -1.781 -15.888 1.00 84.12 92 ILE A N 1
ATOM 718 C CA . ILE A 1 92 ? 11.981 -2.707 -16.061 1.00 84.12 92 ILE A CA 1
ATOM 719 C C . ILE A 1 92 ? 12.144 -3.554 -17.330 1.00 84.12 92 ILE A C 1
ATOM 721 O O . ILE A 1 92 ? 11.883 -4.753 -17.301 1.00 84.12 92 ILE A O 1
ATOM 725 N N . ASP A 1 93 ? 12.618 -2.944 -18.418 1.00 84.69 93 ASP A N 1
ATOM 726 C CA . ASP A 1 93 ? 12.763 -3.630 -19.708 1.00 84.69 93 ASP A CA 1
ATOM 727 C C . ASP A 1 93 ? 14.031 -4.501 -19.779 1.00 84.69 93 ASP A C 1
ATOM 729 O O . ASP A 1 93 ? 14.136 -5.347 -20.663 1.00 84.69 93 ASP A O 1
ATOM 733 N N . GLU A 1 94 ? 14.988 -4.308 -18.861 1.00 89.19 94 GLU A N 1
ATOM 734 C CA . GLU A 1 94 ? 16.241 -5.079 -18.807 1.00 89.19 94 GLU A CA 1
ATOM 735 C C . GLU A 1 94 ? 16.000 -6.515 -18.323 1.00 89.19 94 GLU A C 1
ATOM 737 O O . GLU A 1 94 ? 16.617 -7.452 -18.824 1.00 89.19 94 GLU A O 1
ATOM 742 N N . ASP A 1 95 ? 15.089 -6.692 -17.361 1.00 86.81 95 ASP A N 1
ATOM 743 C CA . ASP A 1 95 ? 14.677 -7.999 -16.846 1.00 86.81 95 ASP A CA 1
ATOM 744 C C . ASP A 1 95 ? 13.182 -7.996 -16.467 1.00 86.81 95 ASP A C 1
ATOM 746 O O . ASP A 1 95 ? 12.809 -7.837 -15.297 1.00 86.81 95 ASP A O 1
ATOM 750 N N . PRO A 1 96 ? 12.293 -8.219 -17.454 1.00 83.94 96 PRO A N 1
ATOM 751 C CA . PRO A 1 96 ? 10.853 -8.255 -17.217 1.00 83.94 96 PRO A CA 1
ATOM 752 C C . PRO A 1 96 ? 10.417 -9.360 -16.242 1.00 83.94 96 PRO A C 1
ATOM 754 O O . PRO A 1 96 ? 9.409 -9.212 -15.548 1.00 83.94 96 PRO A O 1
ATOM 757 N N . ARG A 1 97 ? 11.161 -10.476 -16.170 1.00 86.44 97 ARG A N 1
ATOM 758 C CA . ARG A 1 97 ? 10.832 -11.606 -15.284 1.00 86.44 97 ARG A CA 1
ATOM 759 C C . ARG A 1 97 ? 11.170 -11.280 -13.836 1.00 86.44 97 ARG A C 1
ATOM 761 O O . ARG A 1 97 ? 10.334 -11.506 -12.961 1.00 86.44 97 ARG A O 1
ATOM 768 N N . GLY A 1 98 ? 12.349 -10.715 -13.587 1.00 88.19 98 GLY A N 1
ATOM 769 C CA . GLY A 1 98 ? 12.732 -10.226 -12.267 1.00 88.19 98 GLY A CA 1
ATOM 770 C C . GLY A 1 98 ? 11.799 -9.118 -11.780 1.00 88.19 98 GLY A C 1
ATOM 771 O O . GLY A 1 98 ? 11.368 -9.145 -10.623 1.00 88.19 98 GLY A O 1
ATOM 772 N N . TYR A 1 99 ? 11.407 -8.198 -12.671 1.00 87.81 99 TYR A N 1
ATOM 773 C CA . TYR A 1 99 ? 10.429 -7.158 -12.354 1.00 87.81 99 TYR A CA 1
ATOM 774 C C . TYR A 1 99 ? 9.100 -7.768 -11.900 1.00 87.81 99 TYR A C 1
ATOM 776 O O . TYR A 1 99 ? 8.602 -7.428 -10.824 1.00 87.81 99 TYR A O 1
ATOM 784 N N . ALA A 1 100 ? 8.556 -8.705 -12.685 1.00 85.12 100 ALA A N 1
ATOM 785 C CA . ALA A 1 100 ? 7.301 -9.380 -12.371 1.00 85.12 100 ALA A CA 1
ATOM 786 C C . ALA A 1 100 ? 7.375 -10.153 -11.045 1.00 85.12 100 ALA A C 1
ATOM 788 O O . ALA A 1 100 ? 6.444 -10.089 -10.242 1.00 85.12 100 ALA A O 1
ATOM 789 N N . GLN A 1 101 ? 8.489 -10.842 -10.778 1.00 87.19 101 GLN A N 1
ATOM 790 C CA . GLN A 1 101 ? 8.696 -11.547 -9.515 1.00 87.19 101 GLN A CA 1
ATOM 791 C C . GLN A 1 101 ? 8.709 -10.589 -8.318 1.00 87.19 101 GLN A C 1
ATOM 793 O O . GLN A 1 101 ? 8.020 -10.832 -7.328 1.00 87.19 101 GLN A O 1
ATOM 798 N N . SER A 1 102 ? 9.460 -9.494 -8.403 1.00 89.44 102 SER A N 1
ATOM 799 C CA . SER A 1 102 ? 9.521 -8.515 -7.317 1.00 89.44 102 SER A CA 1
ATOM 800 C C . SER A 1 102 ? 8.181 -7.806 -7.101 1.00 89.44 102 SER A C 1
ATOM 802 O O . SER A 1 102 ? 7.793 -7.557 -5.959 1.00 89.44 102 SER A O 1
ATOM 804 N N . ALA A 1 103 ? 7.454 -7.507 -8.181 1.00 87.88 103 ALA A N 1
ATOM 805 C CA . ALA A 1 103 ? 6.110 -6.949 -8.097 1.00 87.88 103 ALA A CA 1
ATOM 806 C C . ALA A 1 103 ? 5.155 -7.922 -7.386 1.00 87.88 103 ALA A C 1
ATOM 808 O O . ALA A 1 103 ? 4.429 -7.511 -6.484 1.00 87.88 103 ALA A O 1
ATOM 809 N N . TRP A 1 104 ? 5.215 -9.217 -7.717 1.00 87.19 104 TRP A N 1
ATOM 810 C CA . TRP A 1 104 ? 4.422 -10.262 -7.062 1.00 87.19 104 TRP A CA 1
ATOM 811 C C . TRP A 1 104 ? 4.682 -10.343 -5.552 1.00 87.19 104 TRP A C 1
ATOM 813 O O . TRP A 1 104 ? 3.738 -10.435 -4.770 1.00 87.19 104 TRP A O 1
ATOM 823 N N . GLU A 1 105 ? 5.940 -10.248 -5.116 1.00 88.19 105 GLU A N 1
ATOM 824 C CA . GLU A 1 105 ? 6.280 -10.242 -3.687 1.00 88.19 105 GLU A CA 1
ATOM 825 C C . GLU A 1 105 ? 5.644 -9.048 -2.959 1.00 88.19 105 GLU A C 1
ATOM 827 O O . GLU A 1 105 ? 5.032 -9.231 -1.904 1.00 88.19 105 GLU A O 1
ATOM 832 N N . ALA A 1 106 ? 5.703 -7.847 -3.543 1.00 89.62 106 ALA A N 1
ATOM 833 C CA . ALA A 1 106 ? 5.034 -6.668 -2.992 1.00 89.62 106 ALA A CA 1
ATOM 834 C C . ALA A 1 106 ? 3.502 -6.825 -2.972 1.00 89.62 106 ALA A C 1
ATOM 836 O O . ALA A 1 106 ? 2.864 -6.509 -1.964 1.00 89.62 106 ALA A O 1
ATOM 837 N N . TYR A 1 107 ? 2.913 -7.363 -4.044 1.00 88.06 107 TYR A N 1
ATOM 838 C CA . TYR A 1 107 ? 1.470 -7.598 -4.134 1.00 88.06 107 TYR A CA 1
ATOM 839 C C . TYR A 1 107 ? 0.982 -8.623 -3.119 1.00 88.06 107 TYR A C 1
ATOM 841 O O . TYR A 1 107 ? -0.032 -8.372 -2.483 1.00 88.06 107 TYR A O 1
ATOM 849 N N . SER A 1 108 ? 1.739 -9.692 -2.860 1.00 89.56 108 SER A N 1
ATOM 850 C CA . SER A 1 108 ? 1.369 -10.689 -1.847 1.00 89.56 108 SER A CA 1
ATOM 851 C C . SER A 1 108 ? 1.230 -10.085 -0.443 1.00 89.56 108 SER A C 1
ATOM 853 O O . SER A 1 108 ? 0.358 -10.478 0.328 1.00 89.56 108 SER A O 1
ATOM 855 N N . LYS A 1 109 ? 2.062 -9.092 -0.094 1.00 93.50 109 LYS A N 1
ATOM 856 C CA . LYS A 1 109 ? 1.957 -8.383 1.191 1.00 93.50 109 LYS A CA 1
ATOM 857 C C . LYS A 1 109 ? 0.798 -7.397 1.207 1.00 93.50 109 LYS A C 1
ATOM 859 O O . LYS A 1 109 ? 0.151 -7.250 2.240 1.00 93.50 109 LYS A O 1
ATOM 864 N N . SER A 1 110 ? 0.535 -6.759 0.070 1.00 91.62 110 SER A N 1
ATOM 865 C CA . SER A 1 110 ? -0.654 -5.931 -0.112 1.00 91.62 110 SER A CA 1
ATOM 866 C C . SER A 1 110 ? -1.937 -6.743 0.061 1.00 91.62 110 SER A C 1
ATOM 868 O O . SER A 1 110 ? -2.814 -6.339 0.816 1.00 91.62 110 SER A O 1
ATOM 870 N N . ASP A 1 111 ? -2.031 -7.911 -0.581 1.00 90.69 111 ASP A N 1
ATOM 871 C CA . A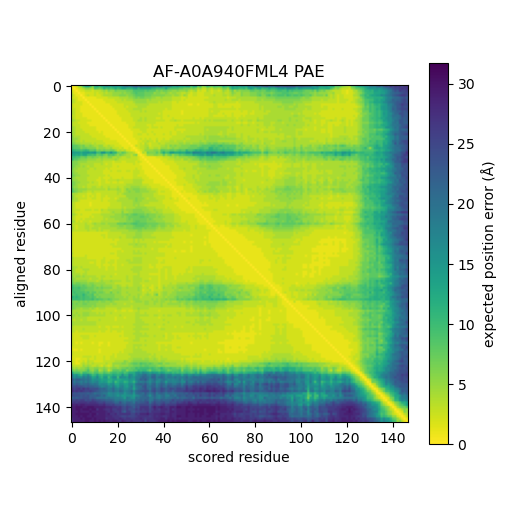SP A 1 111 ? -3.196 -8.795 -0.496 1.00 90.69 111 ASP A CA 1
ATOM 872 C C . ASP A 1 111 ? -3.485 -9.176 0.957 1.00 90.69 111 ASP A C 1
ATOM 874 O O . ASP A 1 111 ? -4.595 -8.946 1.423 1.00 90.69 111 ASP A O 1
ATOM 878 N N . LEU A 1 112 ? -2.472 -9.616 1.712 1.00 93.44 112 LEU A N 1
ATOM 879 C CA . LEU A 1 112 ? -2.631 -9.934 3.138 1.00 93.44 112 LEU A CA 1
ATOM 880 C C . LEU A 1 112 ? -3.144 -8.745 3.965 1.00 93.44 112 LEU A C 1
ATOM 882 O O . LEU A 1 112 ? -3.978 -8.921 4.852 1.00 93.44 112 LEU A O 1
ATOM 886 N N . PHE A 1 113 ? -2.648 -7.534 3.694 1.00 94.69 113 PHE A N 1
ATOM 887 C CA . PHE A 1 113 ? -3.125 -6.325 4.365 1.00 94.69 113 PHE A CA 1
ATOM 888 C C . PHE A 1 113 ? -4.601 -6.053 4.042 1.00 94.69 113 PHE A C 1
ATOM 890 O O . PHE A 1 113 ? -5.402 -5.841 4.950 1.00 94.69 113 PHE A O 1
ATOM 897 N N . TRP A 1 114 ? -4.982 -6.111 2.766 1.00 92.06 114 TRP A N 1
ATOM 898 C CA . TRP A 1 114 ? -6.350 -5.826 2.340 1.00 92.06 114 TRP A CA 1
ATOM 899 C C . TRP A 1 114 ? -7.352 -6.906 2.740 1.00 92.06 114 TRP A C 1
ATOM 901 O O . TRP A 1 114 ? -8.459 -6.569 3.150 1.00 92.06 114 TRP A O 1
ATOM 911 N N . GLU A 1 115 ? -6.978 -8.181 2.665 1.00 92.44 115 GLU A N 1
ATOM 912 C CA . GLU A 1 115 ? -7.783 -9.299 3.166 1.00 92.44 115 GLU A CA 1
ATOM 913 C C . GLU A 1 115 ? -8.074 -9.123 4.655 1.00 92.44 115 GLU A C 1
ATOM 915 O O . GLU A 1 115 ? -9.218 -9.262 5.092 1.00 92.44 115 GLU A O 1
ATOM 920 N N . TRP A 1 116 ? -7.059 -8.732 5.429 1.00 94.75 116 TRP A N 1
ATOM 921 C CA . TRP A 1 116 ? -7.250 -8.419 6.835 1.00 94.75 116 TRP A CA 1
ATOM 922 C C . TRP A 1 116 ? -8.192 -7.227 7.031 1.00 94.75 116 TRP A C 1
ATOM 924 O O . TRP A 1 116 ? -9.098 -7.317 7.860 1.00 94.75 116 TRP A O 1
ATOM 934 N N . CYS A 1 117 ? -8.030 -6.142 6.263 1.00 93.31 117 CYS A N 1
ATOM 935 C CA . CYS A 1 117 ? -8.919 -4.980 6.335 1.00 93.31 117 CYS A CA 1
ATOM 936 C C . CYS A 1 117 ? -10.379 -5.366 6.073 1.00 93.31 117 CYS A C 1
ATOM 938 O O . CYS A 1 117 ? -11.241 -5.023 6.874 1.00 93.31 117 CYS A O 1
ATOM 940 N N . LEU A 1 118 ? -10.656 -6.125 5.010 1.00 91.69 118 LEU A N 1
ATOM 941 C CA . LEU A 1 118 ? -12.013 -6.559 4.658 1.00 91.69 118 LEU A CA 1
ATOM 942 C C . LEU A 1 118 ? -12.628 -7.484 5.718 1.00 91.69 118 LEU A C 1
ATOM 944 O O . LEU A 1 118 ? -13.829 -7.436 5.963 1.00 91.69 118 LEU A O 1
ATOM 948 N N . ALA A 1 119 ? -11.816 -8.323 6.365 1.00 92.00 119 ALA A N 1
ATOM 949 C CA . ALA A 1 119 ? -12.293 -9.246 7.393 1.00 92.00 119 ALA A CA 1
ATOM 950 C C . ALA A 1 119 ? -12.543 -8.576 8.758 1.00 92.00 119 ALA A C 1
ATOM 952 O O . ALA A 1 119 ? -13.275 -9.119 9.588 1.00 92.00 119 ALA A O 1
ATOM 953 N N . ASN A 1 120 ? -11.904 -7.434 9.032 1.00 94.00 120 ASN A N 1
ATOM 954 C CA . ASN A 1 120 ? -11.855 -6.855 10.378 1.00 94.00 120 ASN A CA 1
ATOM 955 C C . ASN A 1 120 ? -12.425 -5.441 10.487 1.00 94.00 120 ASN A C 1
ATOM 957 O O . ASN A 1 120 ? -12.693 -5.008 11.609 1.00 94.00 120 ASN A O 1
ATOM 961 N N . LEU A 1 121 ? -12.599 -4.731 9.376 1.00 92.69 121 LEU A N 1
ATOM 962 C CA . LEU A 1 121 ? -13.031 -3.337 9.336 1.00 92.69 121 LEU A CA 1
ATOM 963 C C . LEU A 1 121 ? -14.359 -3.231 8.583 1.00 92.69 121 LEU A C 1
ATOM 965 O O . LEU A 1 121 ? -14.622 -3.999 7.661 1.00 92.69 121 LEU A O 1
ATOM 969 N N . GLU A 1 122 ? -15.177 -2.243 8.933 1.00 89.88 122 GLU A N 1
ATOM 970 C CA . GLU A 1 122 ? -16.328 -1.835 8.121 1.00 89.88 122 GLU A CA 1
ATOM 971 C C . GLU A 1 122 ? -15.843 -0.999 6.928 1.00 89.88 122 GLU A C 1
ATOM 973 O O . GLU A 1 122 ? -16.091 0.199 6.823 1.00 89.88 122 GLU A O 1
ATOM 978 N N . PHE A 1 123 ? -15.069 -1.634 6.049 1.00 86.81 123 PHE A N 1
ATOM 979 C CA . PHE A 1 123 ? -14.444 -1.012 4.890 1.00 86.81 123 PHE A CA 1
ATOM 980 C C . PHE A 1 123 ? -14.745 -1.834 3.644 1.00 86.81 123 PHE A C 1
ATOM 982 O O . PHE A 1 123 ? -14.532 -3.046 3.620 1.00 86.81 123 PHE A O 1
ATOM 989 N N . HIS A 1 124 ? -15.187 -1.159 2.587 1.00 79.06 124 HIS A N 1
ATOM 990 C CA . HIS A 1 124 ? -15.358 -1.769 1.277 1.00 79.06 124 HIS A CA 1
ATOM 991 C C . HIS A 1 124 ? -14.306 -1.208 0.336 1.00 79.06 124 HIS A C 1
ATOM 993 O O . HIS A 1 124 ? -14.264 -0.012 0.055 1.00 79.06 124 HIS A O 1
ATOM 999 N N . ARG A 1 125 ? -13.458 -2.097 -0.176 1.00 78.25 125 ARG A N 1
ATOM 1000 C CA . ARG A 1 125 ? -12.545 -1.753 -1.256 1.00 78.25 125 ARG A CA 1
ATOM 1001 C C . ARG A 1 125 ? -13.315 -1.825 -2.570 1.00 78.25 125 ARG A C 1
ATOM 1003 O O . ARG A 1 125 ? -13.845 -2.885 -2.890 1.00 78.25 125 ARG A O 1
ATOM 1010 N N . SER A 1 126 ? -13.324 -0.745 -3.348 1.00 66.94 126 SER A N 1
ATOM 1011 C CA . SER A 1 126 ? -13.770 -0.787 -4.745 1.00 66.94 126 SER A CA 1
ATOM 1012 C C . SER A 1 126 ? -13.014 -1.906 -5.463 1.00 66.94 126 SER A C 1
ATOM 1014 O O . SER A 1 126 ? -11.780 -1.892 -5.479 1.00 66.94 126 SER A O 1
ATOM 1016 N N . GLU A 1 127 ? -13.727 -2.910 -5.981 1.00 56.22 127 GLU A N 1
ATOM 1017 C CA . GLU A 1 127 ? -13.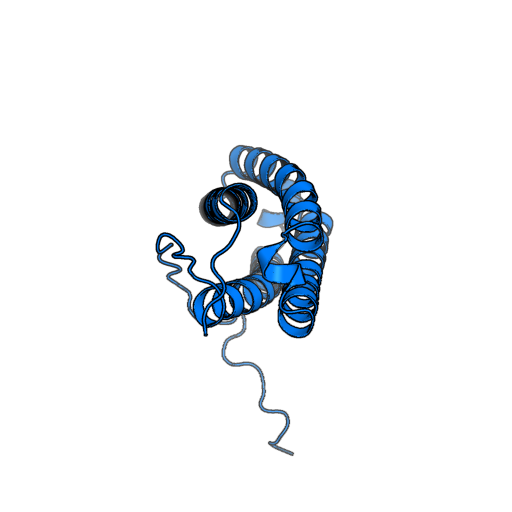109 -4.093 -6.579 1.00 56.22 127 GLU A CA 1
ATOM 1018 C C . GLU A 1 127 ? -12.205 -3.689 -7.744 1.00 56.22 127 GLU A C 1
ATOM 1020 O O . GLU A 1 127 ? -12.651 -3.379 -8.848 1.00 56.22 127 GLU A O 1
ATOM 1025 N N . THR A 1 128 ? -10.895 -3.730 -7.519 1.00 53.25 128 THR A N 1
ATOM 1026 C CA . THR A 1 128 ? -9.954 -3.781 -8.623 1.00 53.25 128 THR A CA 1
ATOM 1027 C C . THR A 1 128 ? -9.946 -5.220 -9.105 1.00 53.25 128 THR A C 1
ATOM 1029 O O . THR A 1 128 ? -9.452 -6.102 -8.400 1.00 53.25 128 THR A O 1
ATOM 1032 N N . SER A 1 129 ? -10.482 -5.476 -10.299 1.00 45.47 129 SER A N 1
ATOM 1033 C CA . SER A 1 129 ? -10.285 -6.758 -10.972 1.00 45.47 129 SER A CA 1
ATOM 1034 C C . SER A 1 129 ? -8.775 -6.975 -11.128 1.00 45.47 129 SER A C 1
ATOM 1036 O O . SER A 1 129 ? -8.121 -6.367 -11.976 1.00 45.47 129 SER A O 1
ATOM 1038 N N . ARG A 1 130 ? -8.180 -7.760 -10.221 1.00 53.34 130 ARG A N 1
ATOM 1039 C CA . ARG A 1 130 ? -6.812 -8.263 -10.341 1.00 53.34 130 ARG A CA 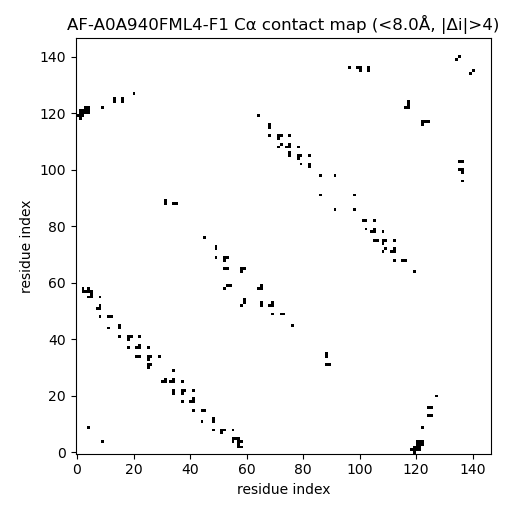1
ATOM 1040 C C . ARG A 1 130 ? -6.945 -9.561 -11.140 1.00 53.34 130 ARG A C 1
ATOM 1042 O O . ARG A 1 130 ? -7.308 -10.570 -10.540 1.00 53.34 130 ARG A O 1
ATOM 1049 N N . PRO A 1 131 ? -6.698 -9.566 -12.465 1.00 43.00 131 PRO A N 1
ATOM 1050 C CA . PRO A 1 131 ? -6.846 -10.774 -13.280 1.00 43.00 131 PRO A CA 1
ATOM 1051 C C . PRO A 1 131 ? -5.916 -11.914 -12.834 1.00 43.00 131 PRO A C 1
ATOM 1053 O O . PRO A 1 131 ? -6.169 -13.065 -13.161 1.00 43.00 131 PRO A O 1
ATOM 1056 N N . ASP A 1 132 ? -4.898 -11.611 -12.021 1.00 47.53 132 ASP A N 1
ATOM 1057 C CA . ASP A 1 132 ? -3.876 -12.552 -11.571 1.00 47.53 132 ASP A CA 1
ATOM 1058 C C . ASP A 1 132 ? -4.022 -12.882 -10.081 1.00 47.53 132 ASP A C 1
ATOM 1060 O O . ASP A 1 132 ? -3.057 -12.784 -9.318 1.00 47.53 132 ASP A O 1
ATOM 1064 N N . ARG A 1 133 ? -5.217 -13.283 -9.624 1.00 44.19 133 ARG A N 1
ATOM 1065 C CA . ARG A 1 133 ? -5.273 -14.049 -8.371 1.00 44.19 133 ARG A CA 1
ATOM 1066 C C . ARG A 1 133 ? -4.474 -15.342 -8.594 1.00 44.19 133 ARG A C 1
ATOM 1068 O O . ARG A 1 133 ? -4.986 -16.317 -9.126 1.00 44.19 133 ARG A O 1
ATOM 1075 N N . LEU A 1 134 ? -3.211 -15.309 -8.162 1.00 45.78 134 LEU A N 1
ATOM 1076 C CA . LEU A 1 134 ? -2.345 -16.456 -7.878 1.00 45.78 134 LEU A CA 1
ATOM 1077 C C . LEU A 1 134 ? -1.786 -17.240 -9.078 1.00 45.78 134 LEU A C 1
ATOM 1079 O O . LEU A 1 134 ? -1.805 -18.467 -9.078 1.00 45.78 134 LEU A O 1
ATOM 1083 N N . MET A 1 135 ? -1.151 -16.574 -10.041 1.00 41.09 135 MET A N 1
ATOM 1084 C CA . MET A 1 135 ? -0.112 -17.243 -10.838 1.00 41.09 135 MET A CA 1
ATOM 1085 C C . MET A 1 135 ? 1.225 -16.589 -10.514 1.00 41.09 135 MET A C 1
ATOM 1087 O O . MET A 1 135 ? 1.526 -15.483 -10.954 1.00 41.09 135 MET A O 1
ATOM 1091 N N . SER A 1 136 ? 2.019 -17.262 -9.673 1.00 48.06 136 SER A N 1
ATOM 1092 C CA . SER A 1 136 ? 3.425 -16.900 -9.503 1.00 48.06 136 SER A CA 1
ATOM 1093 C C . SER A 1 136 ? 4.070 -16.865 -10.895 1.00 48.06 136 SER A C 1
ATOM 1095 O O . SER A 1 136 ? 3.844 -17.801 -11.669 1.00 48.06 136 SER A O 1
ATOM 1097 N N . PRO A 1 137 ? 4.898 -15.860 -11.230 1.00 48.41 137 PRO A N 1
ATOM 1098 C CA . PRO A 1 137 ? 5.580 -15.809 -12.527 1.00 48.41 137 PRO A CA 1
ATOM 1099 C C . PRO A 1 137 ? 6.504 -17.019 -12.774 1.00 48.41 137 PRO A C 1
ATOM 1101 O O . PRO A 1 137 ? 6.995 -17.201 -13.884 1.00 48.41 137 PRO A O 1
ATOM 1104 N N . THR A 1 138 ? 6.720 -17.867 -11.760 1.00 49.31 138 THR A N 1
ATOM 1105 C CA . THR A 1 138 ? 7.470 -19.127 -11.839 1.00 49.31 138 THR A CA 1
ATOM 1106 C C . THR A 1 138 ? 6.603 -20.398 -11.902 1.00 49.31 138 THR A C 1
ATOM 1108 O O . THR A 1 138 ? 7.152 -21.489 -11.790 1.00 49.31 138 THR A O 1
ATOM 1111 N N . GLY A 1 139 ? 5.273 -20.316 -12.041 1.00 47.94 139 GLY A N 1
ATOM 1112 C CA . GLY A 1 139 ? 4.395 -21.479 -11.819 1.00 47.94 139 GLY A CA 1
ATOM 1113 C C . GLY A 1 139 ? 4.388 -21.921 -10.341 1.00 47.94 139 GLY A C 1
ATOM 1114 O O . GLY A 1 139 ? 4.990 -21.237 -9.504 1.00 47.94 139 GLY A O 1
ATOM 1115 N N . PRO A 1 140 ? 3.684 -23.009 -9.965 1.00 39.34 140 PRO A N 1
ATOM 1116 C CA . PRO A 1 140 ? 3.527 -23.398 -8.563 1.00 39.34 140 PRO A CA 1
ATOM 1117 C C . PRO A 1 140 ? 4.894 -23.668 -7.917 1.00 39.34 140 PRO A C 1
ATOM 1119 O O . PRO A 1 140 ? 5.596 -24.614 -8.272 1.00 39.34 140 PRO A O 1
ATOM 1122 N N . ARG A 1 141 ? 5.289 -22.817 -6.961 1.00 44.94 141 ARG A N 1
ATOM 1123 C CA . ARG A 1 141 ? 6.524 -22.988 -6.188 1.00 44.94 141 ARG A CA 1
ATOM 1124 C C . ARG A 1 141 ? 6.347 -24.124 -5.178 1.00 44.94 141 ARG A C 1
ATOM 1126 O O . ARG A 1 141 ? 5.543 -24.013 -4.263 1.00 44.94 141 ARG A O 1
ATOM 1133 N N . PHE A 1 142 ? 7.120 -25.187 -5.400 1.00 39.84 142 PHE A N 1
ATOM 1134 C CA . PHE A 1 142 ? 7.784 -26.076 -4.438 1.00 39.84 142 PHE A CA 1
ATOM 1135 C C . PHE A 1 142 ? 7.079 -26.339 -3.090 1.00 39.84 142 PHE A C 1
ATOM 1137 O O . PHE A 1 142 ? 7.002 -25.471 -2.224 1.00 39.84 142 PHE A O 1
ATOM 1144 N N . ASN A 1 143 ? 6.658 -27.590 -2.884 1.00 35.62 143 ASN A N 1
ATOM 1145 C CA . ASN A 1 143 ? 6.178 -28.111 -1.605 1.00 35.62 143 ASN A CA 1
ATOM 1146 C C . ASN A 1 143 ? 7.378 -28.534 -0.727 1.00 35.62 143 ASN A C 1
ATOM 1148 O O . ASN A 1 143 ? 8.003 -29.548 -1.035 1.00 35.62 143 ASN A O 1
ATOM 1152 N N . PRO A 1 144 ? 7.699 -27.840 0.382 1.00 38.69 144 PRO A N 1
ATOM 1153 C CA . PRO A 1 144 ? 8.815 -28.215 1.255 1.00 38.69 144 PRO A CA 1
ATOM 1154 C C . PRO A 1 144 ? 8.535 -29.457 2.125 1.00 38.69 144 PRO A C 1
ATOM 1156 O O . PRO A 1 144 ? 9.348 -29.791 2.978 1.00 38.69 144 PRO A O 1
ATOM 1159 N N . ARG A 1 145 ? 7.396 -30.143 1.940 1.00 34.59 145 ARG A N 1
ATOM 1160 C CA . ARG A 1 145 ? 7.052 -31.413 2.610 1.00 34.59 145 ARG A CA 1
ATOM 1161 C C . ARG A 1 145 ? 7.155 -32.648 1.707 1.00 34.59 145 ARG A C 1
ATOM 1163 O O . ARG A 1 145 ? 6.650 -33.703 2.070 1.00 34.59 145 ARG A O 1
ATOM 1170 N N . ALA A 1 146 ? 7.774 -32.526 0.536 1.00 42.03 146 ALA A N 1
ATOM 1171 C CA . ALA A 1 146 ? 8.114 -33.663 -0.316 1.00 42.03 146 ALA A CA 1
ATOM 1172 C C . ALA A 1 146 ? 9.625 -33.944 -0.230 1.00 42.03 146 ALA A C 1
ATOM 1174 O O . ALA A 1 146 ? 10.359 -33.711 -1.187 1.00 42.03 146 ALA A O 1
ATOM 1175 N N . ALA A 1 147 ? 10.080 -34.370 0.949 1.00 37.88 147 ALA A N 1
ATOM 1176 C CA . ALA A 1 147 ? 11.371 -35.007 1.199 1.00 37.88 147 ALA A CA 1
ATOM 1177 C C . AL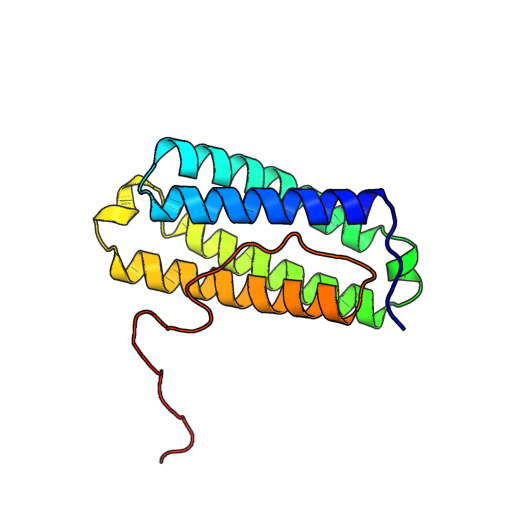A A 1 147 ? 11.234 -35.888 2.444 1.00 37.88 147 ALA A C 1
ATOM 1179 O O . ALA A 1 147 ? 10.603 -35.406 3.415 1.00 37.88 147 ALA A O 1
#

Foldseek 3Di:
DAFEWDPVLQVLVQVLLVLVLQLVVCLVVLVQVSNVVSVVVNVVSLVVNLVRLVPIPSCVVPVVLSVVLNVLSVLLVVLSVVLCVVCRSVCCVVDVLVNLQSVVSSVVSVCVNVVSCVVHHPHDHPDDPPVCPDQRSVGDDDDPPPD

Sequence (147 aa):
MAIQLSPQLHDALAHYAELETAVVTAGRQSRKLELVQSRRKFAEQIGLLGLLIAQDRALAGTPDKQQEMGRLFTAFRYALGQHQANWPAVRIDEDPRGYAQSAWEAYSKSDLFWEWCLANLEFHRSETSRPDRLMSPTGPRFNPRAA

Solvent-accessible surface area (backbone atoms only — not comparable to full-atom values): 8349 Å² total; per-residue (Å²): 130,61,43,64,63,50,70,70,51,48,52,46,52,53,54,49,54,52,38,54,50,48,30,53,51,22,58,74,69,67,36,51,68,58,24,54,55,30,48,52,56,40,59,58,50,59,56,51,48,58,54,38,59,74,65,31,65,54,38,65,77,37,55,71,59,35,52,50,52,50,52,35,48,50,52,18,54,49,38,41,51,51,34,51,70,76,49,44,72,84,52,40,82,78,40,56,66,61,45,51,46,41,48,47,57,20,46,55,33,42,49,56,34,50,55,48,42,54,73,42,30,71,54,82,75,80,83,71,87,62,92,68,82,82,69,54,90,79,51,90,80,77,69,93,80,80,121

Nearest PDB structures (foldseek):
  4ons-assembly1_A  TM=6.866E-01  e=2.070E+00  Mus musculus
  4igg-assembly1_B  TM=4.238E-01  e=5.730E+00  Homo sapiens

Secondary structure (DSSP, 8-state):
--B---HHHHHHHHHHHHHHHHHHHHHHTT-HHHHHHHHHHHHHHHHHHHHHHHH-HHHHTSHHHHHHHHHHHHHHHHHHHHHHHH--TTTTTT-HHHHHHHHHHHHHHHHHHHHHHHHHBS--------TTSS--TTSS---TT--

Radius of gyration: 16.37 Å; Cα contacts (8 Å, |Δi|>4): 116; chains: 1; bounding box: 34×45×41 Å

Mean predicted aligned error: 7.39 Å

pLDDT: mean 82.5, std 16.34, range [34.59, 96.56]